Protein AF-A0A3A4VV76-F1 (afdb_monomer_lite)

Foldseek 3Di:
DVVVCVVVVWDFPPDKDKDFPDDCVVDVVDDTDIDIDTDTD

Structure (mmCIF, N/CA/C/O backbone):
data_AF-A0A3A4VV76-F1
#
_entry.id   AF-A0A3A4VV76-F1
#
loop_
_atom_site.group_PDB
_atom_site.id
_atom_site.type_symbol
_atom_site.label_atom_id
_atom_site.label_alt_id
_atom_site.label_comp_id
_atom_site.label_asym_id
_atom_site.label_entity_id
_atom_site.label_seq_id
_atom_site.pdbx_PDB_ins_code
_atom_site.Cartn_x
_atom_site.Cartn_y
_atom_site.Cartn_z
_atom_site.occupancy
_atom_site.B_iso_or_equiv
_atom_site.auth_seq_id
_atom_site.auth_comp_id
_atom_site.auth_asym_id
_atom_site.auth_atom_id
_atom_site.pdbx_PDB_model_num
ATOM 1 N N . MET A 1 1 ? 5.180 -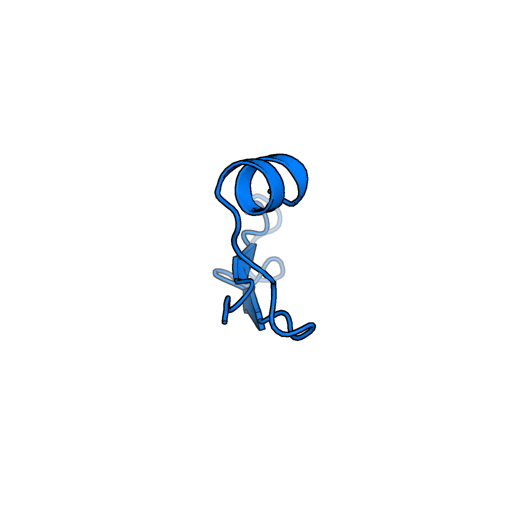0.993 9.519 1.00 72.50 1 MET A N 1
ATOM 2 C CA . MET A 1 1 ? 3.980 -0.130 9.583 1.00 72.50 1 MET A CA 1
ATOM 3 C C . MET A 1 1 ? 3.123 -0.397 10.827 1.00 72.50 1 MET A C 1
ATOM 5 O O . MET A 1 1 ? 3.031 0.475 11.678 1.00 72.50 1 MET A O 1
ATOM 9 N N . THR A 1 2 ? 2.562 -1.599 11.006 1.00 77.75 2 THR A N 1
ATOM 10 C CA . THR A 1 2 ? 1.564 -1.898 12.061 1.00 77.75 2 THR A CA 1
ATOM 11 C C . THR A 1 2 ? 2.018 -1.592 13.492 1.00 77.75 2 THR A C 1
ATOM 13 O O . THR A 1 2 ? 1.271 -0.987 14.253 1.00 77.75 2 THR A O 1
ATOM 16 N N . ASN A 1 3 ? 3.253 -1.945 13.863 1.00 83.94 3 ASN A N 1
ATOM 17 C CA . ASN A 1 3 ? 3.770 -1.652 15.207 1.00 83.94 3 ASN A CA 1
ATOM 18 C C . ASN A 1 3 ? 3.956 -0.148 15.454 1.00 83.94 3 ASN A C 1
ATOM 20 O O . ASN A 1 3 ? 3.686 0.321 16.553 1.00 83.94 3 ASN A O 1
ATOM 24 N N . TYR A 1 4 ? 4.359 0.611 14.432 1.00 86.44 4 TYR A N 1
ATOM 25 C CA . TYR A 1 4 ? 4.525 2.063 14.524 1.00 86.44 4 TYR A CA 1
ATOM 26 C C . TYR A 1 4 ? 3.178 2.764 14.730 1.00 86.44 4 TYR A C 1
ATOM 28 O O . TYR A 1 4 ? 3.034 3.578 15.636 1.00 86.44 4 TYR A O 1
ATOM 36 N N . ILE A 1 5 ? 2.170 2.382 13.940 1.00 87.94 5 ILE A N 1
ATOM 37 C CA . ILE A 1 5 ? 0.805 2.914 14.041 1.00 87.94 5 ILE A CA 1
ATOM 38 C C . ILE A 1 5 ? 0.226 2.633 15.439 1.00 87.94 5 ILE A C 1
ATOM 40 O O . ILE A 1 5 ? -0.260 3.553 16.095 1.00 87.94 5 ILE A O 1
ATOM 44 N N . LYS A 1 6 ? 0.375 1.395 15.941 1.00 85.12 6 LYS A N 1
ATOM 45 C CA . LYS A 1 6 ? -0.061 1.010 17.295 1.00 85.12 6 LYS A CA 1
ATOM 46 C C . LYS A 1 6 ? 0.638 1.814 18.395 1.00 85.12 6 LYS A C 1
ATOM 48 O O . LYS A 1 6 ? -0.026 2.282 19.311 1.00 85.12 6 LYS A O 1
ATOM 53 N N . GLN A 1 7 ? 1.957 2.007 18.305 1.00 92.12 7 GLN A N 1
ATOM 54 C CA . GLN A 1 7 ? 2.715 2.819 19.272 1.00 92.12 7 GLN A CA 1
ATOM 55 C C . GLN A 1 7 ? 2.275 4.288 19.291 1.00 92.12 7 GLN A C 1
ATOM 57 O O . GLN A 1 7 ? 2.419 4.959 20.309 1.00 92.12 7 GLN A O 1
ATOM 62 N N . LYS A 1 8 ? 1.747 4.791 18.173 1.00 90.94 8 LYS A N 1
ATOM 63 C CA . LYS A 1 8 ? 1.211 6.150 18.051 1.00 90.94 8 LYS A CA 1
ATOM 64 C C . LYS A 1 8 ? -0.262 6.267 18.460 1.00 90.94 8 LYS A C 1
ATOM 66 O O . LYS A 1 8 ? -0.785 7.373 18.451 1.00 90.94 8 LYS A O 1
ATOM 71 N N . GLY A 1 9 ? -0.907 5.163 18.847 1.00 90.62 9 GLY A N 1
ATOM 72 C CA . GLY A 1 9 ? -2.300 5.151 19.300 1.00 90.62 9 GLY A CA 1
ATOM 73 C C . GLY A 1 9 ? -3.333 5.258 18.177 1.00 90.62 9 GLY A C 1
ATOM 74 O O . GLY A 1 9 ? -4.503 5.482 18.461 1.00 90.62 9 GLY A O 1
ATOM 75 N N . TYR A 1 10 ? -2.924 5.100 16.917 1.00 91.62 10 TYR A N 1
ATOM 76 C CA . TYR A 1 10 ? -3.843 5.125 15.785 1.00 91.62 10 TYR A CA 1
ATOM 77 C C . TYR A 1 10 ? -4.469 3.750 15.542 1.00 91.62 10 TYR A C 1
ATOM 79 O O . TYR A 1 10 ? -3.826 2.710 15.723 1.00 91.62 10 TYR A O 1
ATOM 87 N N . GLU A 1 11 ? -5.707 3.751 15.052 1.00 89.94 11 GLU A N 1
ATOM 88 C CA . GLU A 1 11 ? -6.428 2.545 14.657 1.00 89.94 11 GLU A CA 1
ATOM 89 C C . GLU A 1 11 ? -6.655 2.558 13.136 1.00 89.94 11 GLU A C 1
ATOM 91 O O . GLU A 1 11 ? -7.267 3.496 12.621 1.00 89.94 11 GLU A O 1
ATOM 96 N N . PRO A 1 12 ? -6.173 1.554 12.383 1.00 90.19 12 PRO A N 1
ATOM 97 C CA . PRO A 1 12 ? -6.495 1.448 10.969 1.00 90.19 12 PRO A CA 1
ATOM 98 C C . PRO A 1 12 ? -7.985 1.159 10.778 1.00 90.19 12 PRO A C 1
ATOM 100 O O . PRO A 1 12 ? -8.601 0.410 11.534 1.00 90.19 12 PRO A O 1
ATOM 103 N N . THR A 1 13 ? -8.555 1.704 9.711 1.00 92.12 13 THR A N 1
ATOM 104 C CA . THR A 1 13 ? -9.965 1.496 9.337 1.00 92.12 13 THR A CA 1
ATOM 105 C C . THR A 1 13 ? -10.288 0.055 8.927 1.00 92.12 13 THR A C 1
ATOM 107 O O . THR A 1 13 ? -11.457 -0.312 8.861 1.00 92.12 13 THR A O 1
ATOM 110 N N . GLY A 1 14 ? -9.267 -0.763 8.657 1.00 89.88 14 GLY A N 1
ATOM 111 C CA . GLY A 1 14 ? -9.401 -2.128 8.142 1.00 89.88 14 GLY A CA 1
ATOM 112 C C . GLY A 1 14 ? -9.398 -2.219 6.613 1.00 89.88 14 GLY A C 1
ATOM 113 O O . GLY A 1 14 ? -9.318 -3.321 6.082 1.00 89.88 14 GLY A O 1
ATOM 114 N N . VAL A 1 15 ? -9.429 -1.081 5.911 1.00 93.69 15 VAL A N 1
ATOM 115 C CA . VAL A 1 15 ? -9.276 -0.998 4.451 1.00 93.69 15 VAL A CA 1
ATOM 116 C C . VAL A 1 15 ? -7.816 -0.700 4.103 1.00 93.69 15 VAL A C 1
ATOM 118 O O . VAL A 1 15 ? -7.13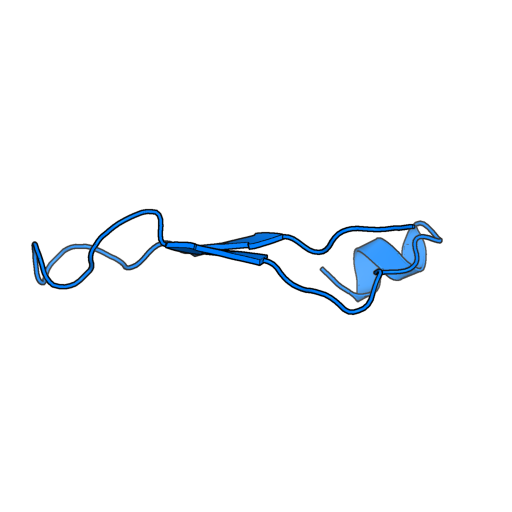7 0.023 4.834 1.00 93.69 15 VAL A O 1
ATOM 121 N N . ALA A 1 16 ? -7.335 -1.244 2.987 1.00 94.56 16 ALA A N 1
ATOM 122 C CA . ALA A 1 16 ? -6.052 -0.895 2.388 1.00 94.56 16 ALA A CA 1
ATOM 123 C C . ALA A 1 16 ? -6.275 -0.441 0.943 1.00 94.56 16 ALA A C 1
ATOM 125 O O . ALA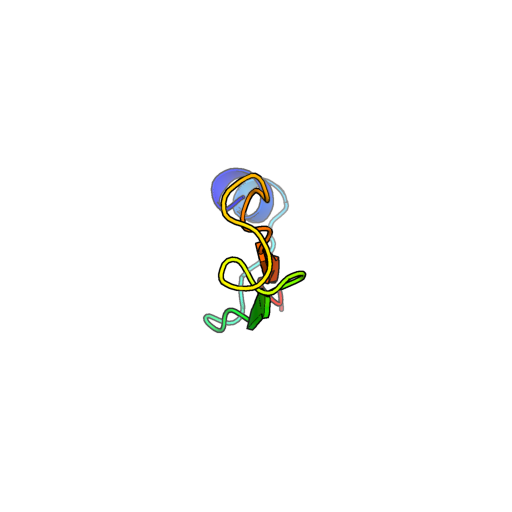 A 1 16 ? -7.097 -1.023 0.234 1.00 94.56 16 ALA A O 1
ATOM 126 N N . TYR A 1 17 ? -5.547 0.593 0.529 1.00 95.94 17 TYR A N 1
ATOM 127 C CA . TYR A 1 17 ? -5.483 1.026 -0.864 1.00 95.94 17 TYR A CA 1
ATOM 128 C C . TYR A 1 17 ? -4.106 0.697 -1.422 1.00 95.94 17 TYR A C 1
ATOM 130 O O . TYR A 1 17 ? -3.098 0.942 -0.756 1.00 95.94 17 TYR A O 1
ATOM 138 N N . GLU A 1 18 ? -4.083 0.165 -2.638 1.00 97.38 18 GLU A N 1
ATOM 139 C CA . GLU A 1 18 ? -2.863 -0.112 -3.388 1.00 97.38 18 GLU A CA 1
ATOM 140 C C . GLU A 1 18 ? -2.840 0.765 -4.636 1.00 97.38 18 GLU A C 1
ATOM 142 O O . GLU A 1 18 ? -3.809 0.802 -5.398 1.00 97.38 18 GLU A O 1
ATOM 147 N N . TYR A 1 19 ? -1.724 1.456 -4.842 1.00 96.94 19 TYR A N 1
ATOM 148 C CA . TYR A 1 19 ? -1.450 2.207 -6.058 1.00 96.94 19 TYR A CA 1
ATOM 149 C C . TYR A 1 19 ? -0.234 1.591 -6.741 1.00 96.94 19 TYR A C 1
ATOM 151 O O . TYR A 1 19 ? 0.874 1.637 -6.205 1.00 96.94 19 TYR A O 1
ATOM 159 N N . TYR A 1 20 ? -0.443 1.009 -7.920 1.00 96.19 20 TYR A N 1
ATOM 160 C CA . TYR A 1 20 ? 0.639 0.531 -8.778 1.00 96.19 20 TYR A CA 1
ATOM 161 C C . TYR A 1 20 ? 1.231 1.733 -9.510 1.00 96.19 20 TYR A C 1
ATOM 163 O O . TYR A 1 20 ? 0.555 2.364 -10.324 1.00 96.19 20 TYR A O 1
ATOM 171 N N . LEU A 1 21 ? 2.464 2.094 -9.156 1.00 96.69 21 LEU A N 1
ATOM 172 C CA . LEU A 1 21 ? 3.096 3.325 -9.635 1.00 96.69 21 LEU A CA 1
ATOM 173 C C . LEU A 1 21 ? 3.662 3.174 -11.052 1.00 96.69 21 LEU A C 1
ATOM 175 O O . LEU A 1 21 ? 3.898 4.171 -11.731 1.00 96.69 21 LEU A O 1
ATOM 179 N N . ASN A 1 22 ? 3.854 1.937 -11.500 1.00 95.69 22 ASN A N 1
ATOM 180 C CA . ASN A 1 22 ? 4.350 1.590 -12.821 1.00 95.69 22 ASN A CA 1
ATOM 181 C C . ASN A 1 22 ? 3.755 0.266 -13.329 1.00 95.69 22 ASN A C 1
ATOM 183 O O . ASN A 1 22 ? 3.289 -0.558 -12.540 1.00 95.69 22 ASN A O 1
ATOM 187 N N . ASP A 1 23 ? 3.779 0.066 -14.653 1.00 95.31 23 ASP A N 1
ATOM 188 C CA . ASP A 1 23 ? 3.449 -1.220 -15.275 1.00 95.31 23 ASP A CA 1
ATOM 189 C C . ASP A 1 23 ? 4.724 -2.069 -15.416 1.00 95.31 23 ASP A C 1
ATOM 191 O O . ASP A 1 23 ? 5.588 -1.759 -16.240 1.00 95.31 23 ASP A O 1
ATOM 195 N N . PRO A 1 24 ? 4.867 -3.163 -14.648 1.00 90.56 24 PRO A N 1
ATOM 196 C CA . PRO A 1 24 ? 6.054 -4.007 -14.712 1.00 90.56 24 PRO A CA 1
ATOM 197 C C . PRO A 1 24 ? 6.170 -4.815 -16.015 1.00 90.56 24 PRO A C 1
ATOM 199 O O . PRO A 1 24 ? 7.189 -5.471 -16.225 1.00 90.56 24 PRO A O 1
ATOM 202 N N . ASN A 1 25 ? 5.151 -4.804 -16.881 1.00 94.69 25 ASN A N 1
ATOM 203 C CA . ASN A 1 25 ? 5.192 -5.486 -18.177 1.00 94.69 25 ASN A CA 1
ATOM 204 C C . ASN A 1 25 ? 5.757 -4.608 -19.302 1.00 94.69 25 ASN A C 1
ATOM 206 O O . ASN A 1 25 ? 6.027 -5.127 -20.385 1.00 94.69 25 ASN A O 1
ATOM 210 N N . GLU A 1 26 ? 5.927 -3.304 -19.069 1.00 94.75 26 GLU A N 1
ATOM 211 C CA . GLU A 1 26 ? 6.451 -2.375 -20.074 1.00 94.75 26 GLU A CA 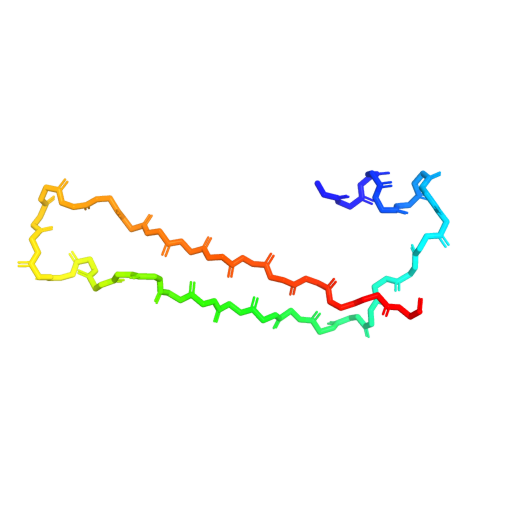1
ATOM 212 C C . GLU A 1 26 ? 7.953 -2.602 -20.333 1.00 94.75 26 GLU A C 1
ATOM 214 O O . GLU A 1 26 ? 8.393 -2.575 -21.483 1.00 94.75 26 GLU A O 1
ATOM 219 N N . ASP A 1 27 ? 8.732 -2.897 -19.284 1.00 94.19 27 ASP A N 1
ATOM 220 C CA . ASP A 1 27 ? 10.172 -3.176 -19.366 1.00 94.19 27 ASP A CA 1
ATOM 221 C C . ASP A 1 27 ? 10.601 -4.232 -18.318 1.00 94.19 27 ASP A C 1
ATOM 223 O O . ASP A 1 27 ? 10.435 -4.003 -17.118 1.00 94.19 27 ASP A O 1
ATOM 227 N N . PRO A 1 28 ? 11.226 -5.362 -18.718 1.00 91.69 28 PRO A N 1
ATOM 228 C CA . PRO A 1 28 ? 11.700 -6.402 -17.794 1.00 91.69 28 PRO A CA 1
ATOM 229 C C . PRO A 1 28 ? 12.759 -5.951 -16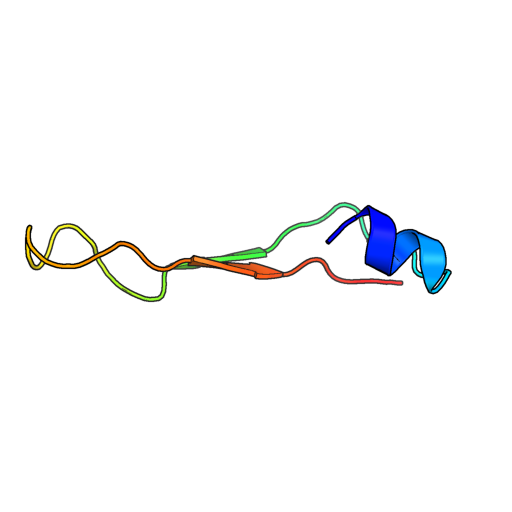.776 1.00 91.69 28 PRO A C 1
ATOM 231 O O . PRO A 1 28 ? 12.999 -6.642 -15.784 1.00 91.69 28 PRO A O 1
ATOM 234 N N . SER A 1 29 ? 13.453 -4.843 -17.040 1.00 94.56 29 SER A N 1
ATOM 235 C CA . SER A 1 29 ? 14.434 -4.251 -16.127 1.00 94.56 29 SER A CA 1
ATOM 236 C C . SER A 1 29 ? 13.793 -3.364 -15.056 1.00 94.56 29 SER A C 1
ATOM 238 O O . SER A 1 29 ? 14.438 -3.039 -14.051 1.00 94.56 29 SER A O 1
ATOM 240 N N . MET A 1 30 ? 12.525 -2.995 -15.245 1.00 95.06 30 MET A N 1
ATOM 241 C CA . MET A 1 30 ? 11.785 -2.150 -14.328 1.00 95.06 30 MET A CA 1
ATOM 242 C C . MET A 1 30 ? 11.436 -2.922 -13.055 1.00 95.06 30 MET A C 1
ATOM 244 O O . MET A 1 30 ? 10.968 -4.061 -13.082 1.00 95.06 30 MET A O 1
ATOM 248 N N . LYS A 1 31 ? 11.662 -2.291 -11.903 1.00 96.62 31 LYS A N 1
ATOM 249 C CA . LYS A 1 31 ? 11.223 -2.846 -10.623 1.00 96.62 31 LYS A CA 1
ATOM 250 C C . LYS A 1 31 ? 9.778 -2.423 -10.379 1.00 96.62 31 LYS A C 1
ATOM 252 O O . LYS A 1 31 ? 9.525 -1.224 -10.435 1.00 96.62 31 LYS A O 1
ATOM 257 N N . PRO A 1 32 ? 8.855 -3.349 -10.080 1.00 96.12 32 PRO A N 1
ATOM 258 C CA . PRO A 1 32 ? 7.498 -2.982 -9.704 1.00 96.12 32 PRO A CA 1
ATOM 259 C C . PRO A 1 32 ? 7.510 -2.127 -8.434 1.00 96.12 32 PRO A C 1
ATOM 261 O O . PRO A 1 32 ? 8.158 -2.484 -7.444 1.00 96.12 32 PRO A O 1
ATOM 264 N N . GLU A 1 33 ? 6.776 -1.024 -8.457 1.00 97.25 33 GLU A N 1
ATOM 265 C CA . GLU A 1 33 ? 6.623 -0.103 -7.340 1.00 97.25 33 GLU A CA 1
ATOM 266 C C . GLU A 1 33 ? 5.145 -0.009 -6.959 1.00 97.25 33 GLU A C 1
ATOM 268 O O . GLU A 1 33 ? 4.255 0.172 -7.792 1.00 97.25 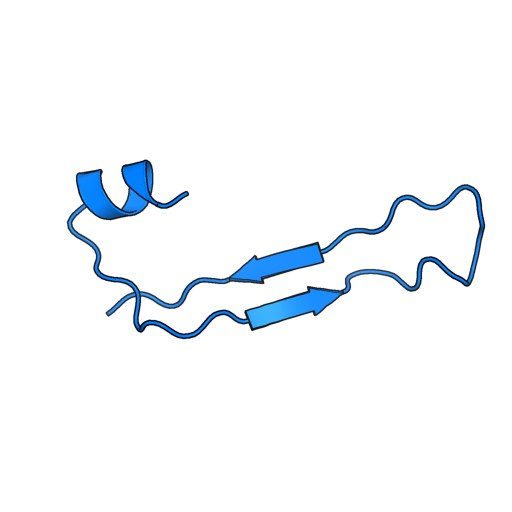33 GLU A O 1
ATOM 273 N N . THR A 1 34 ? 4.862 -0.174 -5.670 1.00 97.31 34 THR A N 1
ATOM 274 C CA . THR A 1 34 ? 3.499 -0.132 -5.141 1.00 97.31 34 THR A CA 1
ATOM 275 C C . THR A 1 34 ? 3.477 0.699 -3.875 1.00 97.31 34 THR A C 1
ATOM 277 O O . THR A 1 34 ? 4.231 0.435 -2.935 1.00 97.31 34 THR A O 1
ATOM 280 N N . GLU A 1 35 ? 2.592 1.687 -3.842 1.00 96.75 35 GLU A N 1
ATOM 281 C CA . GLU A 1 35 ? 2.289 2.431 -2.628 1.00 96.75 35 GLU A CA 1
ATOM 282 C C . GLU A 1 35 ? 1.090 1.789 -1.925 1.00 96.75 35 GLU A C 1
ATOM 284 O O . GLU A 1 35 ? 0.031 1.601 -2.525 1.00 96.75 35 GLU A O 1
ATOM 289 N N . ILE A 1 36 ? 1.267 1.437 -0.647 1.00 95.25 36 ILE A N 1
ATOM 290 C CA . ILE A 1 36 ? 0.220 0.834 0.185 1.00 95.25 36 ILE A CA 1
ATOM 291 C C . ILE A 1 36 ? -0.194 1.835 1.261 1.00 95.25 36 ILE A C 1
ATOM 293 O O . ILE A 1 36 ? 0.588 2.162 2.161 1.00 95.25 36 ILE A O 1
ATOM 297 N N . CYS A 1 37 ? -1.449 2.276 1.208 1.00 94.31 37 CYS A N 1
ATOM 298 C CA . CYS A 1 37 ? -2.019 3.216 2.167 1.00 94.31 37 CYS A CA 1
ATOM 299 C C . CYS A 1 37 ? -2.998 2.518 3.116 1.00 94.31 37 CYS A C 1
ATOM 301 O O . CYS A 1 37 ? -3.940 1.854 2.686 1.00 94.31 37 CYS A O 1
ATOM 303 N N . PHE A 1 38 ? -2.821 2.752 4.418 1.00 93.25 38 PHE A N 1
ATOM 304 C CA . PHE A 1 38 ? -3.755 2.333 5.465 1.00 93.25 38 PHE A CA 1
ATOM 305 C C . PHE A 1 38 ? -4.422 3.576 6.062 1.00 93.25 38 PHE A C 1
ATOM 307 O O . PHE A 1 38 ? -3.776 4.283 6.839 1.00 93.25 38 PHE A O 1
ATOM 314 N N . PRO A 1 39 ? -5.689 3.872 5.729 1.00 93.00 39 PRO A N 1
ATOM 315 C CA . PRO A 1 39 ? -6.418 4.961 6.358 1.00 93.00 39 PRO A CA 1
ATOM 316 C C . PRO A 1 39 ? -6.590 4.674 7.846 1.00 93.00 39 PRO A C 1
ATOM 318 O O . PRO A 1 39 ? -6.942 3.554 8.236 1.00 93.00 39 PRO A O 1
ATOM 321 N N . LEU A 1 40 ? -6.353 5.695 8.660 1.00 91.69 40 LEU A N 1
ATOM 322 C CA . LEU A 1 40 ? -6.480 5.657 10.113 1.00 91.69 40 LEU A CA 1
ATOM 323 C C . LEU A 1 40 ? -7.761 6.395 10.525 1.00 91.69 40 LEU A C 1
ATOM 325 O O . LEU A 1 40 ? -8.214 7.278 9.794 1.00 91.69 40 LEU A O 1
ATOM 329 N N . LYS A 1 41 ? -8.351 5.996 11.652 1.00 84.31 41 LYS A N 1
ATOM 330 C CA . LYS A 1 41 ? -9.489 6.686 12.275 1.00 84.31 41 LYS A CA 1
ATOM 331 C C . LYS A 1 41 ? -9.057 7.948 13.017 1.00 84.31 41 LYS A C 1
ATOM 333 O O . LYS A 1 41 ? -7.922 7.957 13.548 1.00 84.31 41 LYS A O 1
#

Radius of gyration: 14.31 Å; chains: 1; bounding box: 24×13×39 Å

Secondary structure (DSSP, 8-state):
-HHHHHHTT--B-S--EEEE-S-TTS-TTPPP-EEEE--B-

pLDDT: mean 92.07, std 5.26, range [72.5, 97.38]

Sequence (41 aa):
MTNYIKQKGYEPTGVAYEYYLNDPNEDPSMKPETEICFPLK